Protein AF-A0A3B9TSX3-F1 (afdb_monomer)

Structure (mmCIF, N/CA/C/O backbone):
data_AF-A0A3B9TSX3-F1
#
_entry.id   AF-A0A3B9TSX3-F1
#
loop_
_atom_site.group_PDB
_atom_site.id
_atom_site.type_symbol
_atom_site.label_atom_id
_atom_site.label_alt_id
_atom_site.label_comp_id
_atom_site.label_asym_id
_atom_site.label_entity_id
_atom_site.label_seq_id
_atom_site.pdbx_PDB_ins_code
_atom_site.Cartn_x
_atom_site.Cartn_y
_atom_site.Cartn_z
_atom_site.occupancy
_atom_site.B_iso_or_equiv
_atom_site.auth_seq_id
_atom_site.auth_comp_id
_atom_site.auth_asym_id
_atom_site.auth_atom_id
_atom_site.pdbx_PDB_model_num
ATOM 1 N N . ALA A 1 1 ? -5.958 -3.150 -5.352 1.00 76.81 1 ALA A N 1
ATOM 2 C CA . ALA A 1 1 ? -6.097 -2.657 -3.967 1.00 76.81 1 ALA A CA 1
ATOM 3 C C . ALA A 1 1 ? -7.281 -3.258 -3.204 1.00 76.81 1 ALA A C 1
ATOM 5 O O . ALA A 1 1 ? -7.158 -3.390 -1.999 1.00 76.81 1 ALA A O 1
ATOM 6 N N . LYS A 1 2 ? -8.378 -3.692 -3.854 1.00 88.00 2 LYS A N 1
ATOM 7 C CA . LYS A 1 2 ? -9.576 -4.227 -3.170 1.00 88.00 2 LYS A CA 1
ATOM 8 C C . LYS A 1 2 ? -9.292 -5.251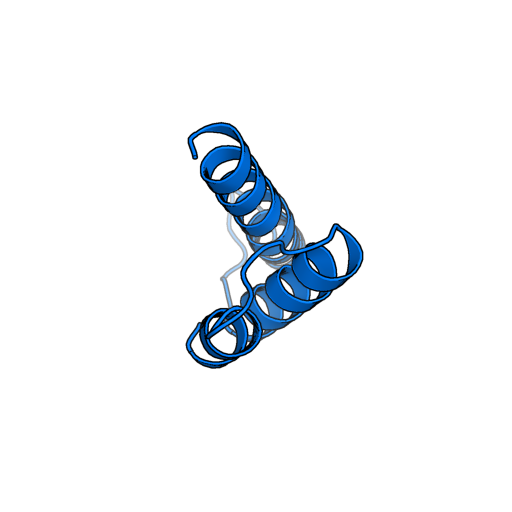 -2.054 1.00 88.00 2 LYS A C 1
ATOM 10 O O . LYS A 1 2 ? -9.874 -5.152 -0.987 1.00 88.00 2 LYS A O 1
ATOM 15 N N . VAL A 1 3 ? -8.342 -6.169 -2.264 1.00 93.31 3 VAL A N 1
ATOM 16 C CA . VAL A 1 3 ? -7.919 -7.144 -1.237 1.00 93.31 3 VAL A CA 1
ATOM 17 C C . VAL A 1 3 ? -7.343 -6.462 0.011 1.00 93.31 3 VAL A C 1
ATOM 19 O O . VAL A 1 3 ? -7.686 -6.842 1.123 1.00 93.31 3 VAL A O 1
ATOM 22 N N . ALA A 1 4 ? -6.500 -5.441 -0.163 1.00 95.44 4 ALA A N 1
ATOM 23 C CA . ALA A 1 4 ? -5.909 -4.680 0.938 1.00 95.44 4 ALA A CA 1
ATOM 24 C C . ALA A 1 4 ? -6.973 -3.888 1.722 1.00 95.44 4 ALA A C 1
ATOM 26 O O . ALA A 1 4 ? -6.927 -3.836 2.946 1.00 95.44 4 ALA A O 1
ATOM 27 N N . GLU A 1 5 ? -7.964 -3.321 1.029 1.00 95.81 5 GLU A N 1
ATOM 28 C CA . GLU A 1 5 ? -9.095 -2.626 1.661 1.00 95.81 5 GLU A CA 1
ATOM 29 C C . GLU A 1 5 ? -9.997 -3.587 2.444 1.00 95.81 5 GLU A C 1
ATOM 31 O O . GLU A 1 5 ? -10.421 -3.280 3.559 1.00 95.81 5 GLU A O 1
ATOM 36 N N . ASP A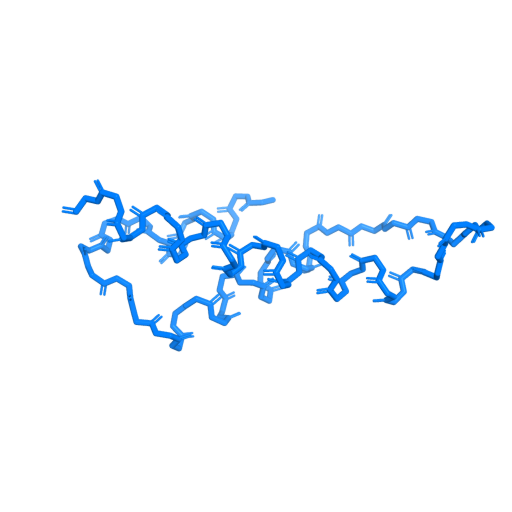 1 6 ? -10.272 -4.769 1.888 1.00 97.25 6 ASP A N 1
ATOM 37 C CA . ASP A 1 6 ? -11.130 -5.764 2.529 1.00 97.25 6 ASP A CA 1
ATOM 38 C C . ASP A 1 6 ? -10.515 -6.315 3.831 1.00 97.25 6 ASP A C 1
ATOM 40 O O . ASP A 1 6 ? -11.264 -6.643 4.749 1.00 97.25 6 ASP A O 1
ATOM 44 N N . LEU A 1 7 ? -9.180 -6.327 3.970 1.00 96.81 7 LEU A N 1
ATOM 45 C CA . LEU A 1 7 ? -8.491 -6.668 5.228 1.00 96.81 7 LEU A CA 1
ATOM 46 C C . LEU A 1 7 ? -8.760 -5.668 6.366 1.00 96.81 7 LEU A C 1
ATOM 48 O O . LEU A 1 7 ? -8.705 -6.046 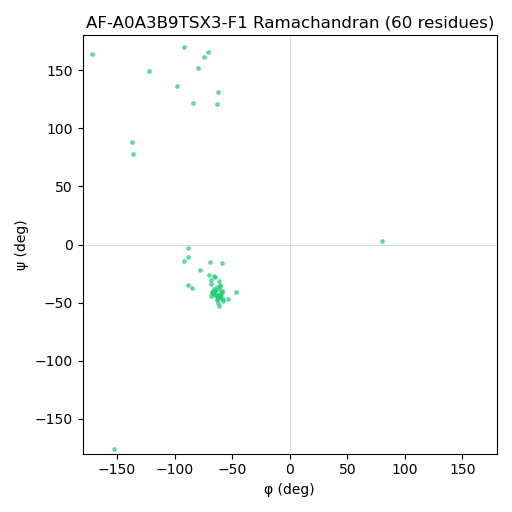7.534 1.00 96.81 7 LEU A O 1
ATOM 52 N N . LEU A 1 8 ? -9.040 -4.402 6.043 1.00 95.94 8 LEU A N 1
ATOM 53 C CA . LEU A 1 8 ? -9.309 -3.345 7.026 1.00 95.94 8 LEU A CA 1
ATOM 54 C C . LEU A 1 8 ? -10.802 -3.196 7.347 1.00 95.94 8 LEU A C 1
ATOM 56 O O . LEU A 1 8 ? -11.175 -2.526 8.312 1.00 95.94 8 LEU A O 1
ATOM 60 N N . AR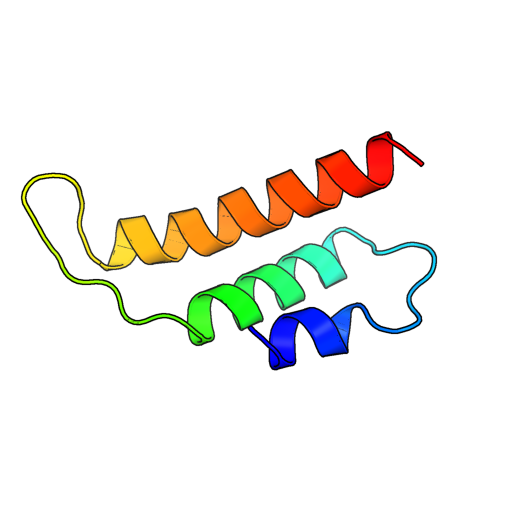G A 1 9 ? -11.684 -3.790 6.539 1.00 95.81 9 ARG A N 1
ATOM 61 C CA . ARG A 1 9 ? -13.129 -3.586 6.644 1.00 95.81 9 ARG A CA 1
ATOM 62 C C . ARG A 1 9 ? -13.658 -4.098 7.989 1.00 95.81 9 ARG A C 1
ATOM 64 O O . ARG A 1 9 ? -13.576 -5.281 8.295 1.00 95.81 9 ARG A O 1
ATOM 71 N N . GLY A 1 10 ? -14.265 -3.199 8.764 1.00 95.12 10 GLY A N 1
ATOM 72 C CA . GLY A 1 10 ? -14.848 -3.519 10.073 1.00 95.12 10 GLY A CA 1
ATOM 73 C C . GLY A 1 10 ? -13.835 -3.602 11.220 1.00 95.12 10 GLY A C 1
ATOM 74 O O . GLY A 1 10 ? -14.231 -3.895 12.346 1.00 95.12 10 GLY A O 1
ATOM 75 N N . VAL A 1 11 ? -12.554 -3.322 10.965 1.00 94.81 11 VAL A N 1
ATOM 76 C CA . VAL A 1 11 ? -11.523 -3.278 12.005 1.00 94.81 11 VAL A CA 1
ATOM 77 C C . VAL A 1 11 ? -11.529 -1.904 12.670 1.00 94.81 11 VAL A C 1
ATOM 79 O O . VAL A 1 11 ? -11.344 -0.887 12.009 1.00 94.81 11 VAL A O 1
ATOM 82 N N . VAL A 1 12 ? -11.741 -1.878 13.987 1.00 88.94 12 VAL A N 1
ATOM 83 C CA . VAL A 1 12 ? -11.826 -0.630 14.769 1.00 88.94 12 VAL A CA 1
ATOM 84 C C . VAL A 1 12 ? -10.446 -0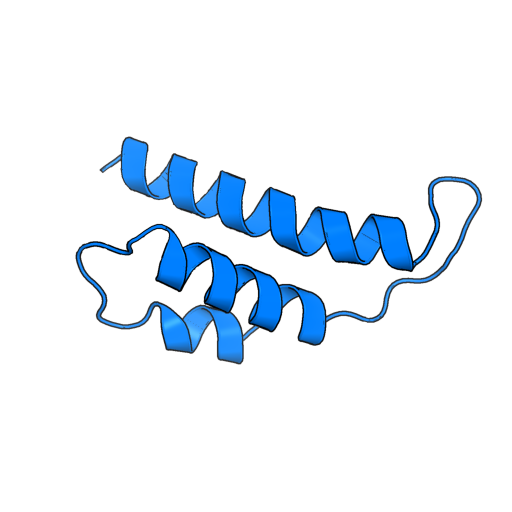.118 15.186 1.00 88.94 12 VAL A C 1
ATOM 86 O O . VAL A 1 12 ? -10.214 1.083 15.192 1.00 88.94 12 VAL A O 1
ATOM 89 N N . SER A 1 13 ? -9.522 -1.022 15.522 1.00 90.69 13 SER A N 1
ATOM 90 C CA . SER A 1 13 ? -8.159 -0.680 15.944 1.00 90.69 13 SER A CA 1
ATOM 91 C C . SER A 1 13 ? -7.163 -1.634 15.273 1.00 90.69 13 SER A C 1
ATOM 93 O O . SER A 1 13 ? -6.899 -2.715 15.799 1.00 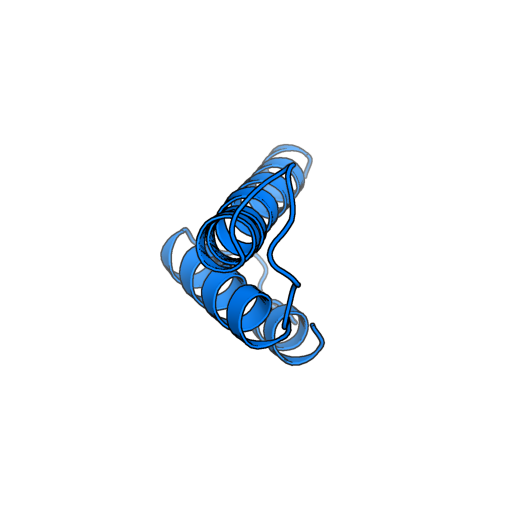90.69 13 SER A O 1
ATOM 95 N N . PRO A 1 14 ? -6.690 -1.300 14.057 1.00 94.25 14 PRO A N 1
ATOM 96 C CA . PRO A 1 14 ? -5.663 -2.061 13.356 1.00 94.25 14 PRO A CA 1
ATOM 97 C C . PRO A 1 14 ? -4.349 -2.058 14.139 1.00 94.25 14 PRO A C 1
ATOM 99 O O . PRO A 1 14 ? -3.867 -0.998 14.535 1.00 94.25 14 PRO A O 1
ATOM 102 N N . ASP A 1 15 ? -3.755 -3.234 14.328 1.00 95.50 15 ASP A N 1
ATOM 103 C CA . ASP A 1 15 ? -2.419 -3.369 14.902 1.00 95.50 15 ASP A CA 1
ATOM 104 C C . ASP A 1 15 ? -1.334 -3.396 13.814 1.00 95.50 15 ASP A C 1
ATOM 106 O O . ASP A 1 15 ? -1.607 -3.505 12.617 1.00 95.50 15 ASP A O 1
ATOM 110 N N . GLU A 1 16 ? -0.072 -3.315 14.234 1.00 95.81 16 GLU A N 1
ATOM 111 C CA . GLU A 1 16 ? 1.071 -3.293 13.316 1.00 95.81 16 GLU A CA 1
ATOM 112 C C . GLU A 1 16 ? 1.166 -4.575 12.463 1.00 95.81 16 GLU A C 1
ATOM 114 O O . GLU A 1 16 ? 1.565 -4.524 11.302 1.00 95.81 16 GLU A O 1
ATOM 119 N N . SER A 1 17 ? 0.727 -5.726 12.992 1.00 97.38 17 SER A N 1
ATOM 120 C CA . SER A 1 17 ? 0.693 -6.979 12.227 1.00 97.38 17 SER A CA 1
ATOM 121 C C . SER A 1 17 ? -0.317 -6.923 11.081 1.00 97.38 17 SER A C 1
ATOM 123 O O . SER A 1 17 ? -0.040 -7.418 9.985 1.00 97.38 17 SER A O 1
ATOM 125 N N . LEU A 1 18 ? -1.487 -6.324 11.309 1.00 97.31 18 LEU A N 1
ATOM 126 C CA . LEU A 1 18 ? -2.475 -6.109 10.265 1.00 97.31 18 LEU A CA 1
ATOM 127 C C . LEU A 1 18 ? -1.975 -5.099 9.230 1.00 97.31 18 LEU A C 1
ATOM 129 O O . LEU A 1 18 ? -2.160 -5.335 8.037 1.00 97.31 18 LEU A O 1
ATOM 133 N N . LEU A 1 19 ? -1.308 -4.021 9.655 1.00 97.75 19 LEU A N 1
ATOM 134 C CA . LEU A 1 19 ? -0.725 -3.049 8.726 1.00 97.75 19 LEU A CA 1
ATOM 135 C C . LEU A 1 19 ? 0.291 -3.698 7.777 1.00 97.75 19 LEU A C 1
ATOM 137 O O . LEU A 1 19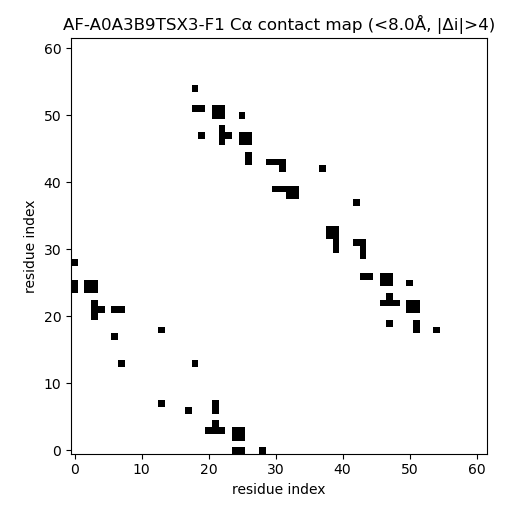 ? 0.272 -3.397 6.583 1.00 97.75 19 LEU A O 1
ATOM 141 N N . GLU A 1 20 ? 1.114 -4.630 8.266 1.00 98.31 20 GLU A N 1
ATOM 142 C CA . GLU A 1 20 ? 2.049 -5.374 7.413 1.00 98.31 20 GLU A CA 1
ATOM 143 C C . GLU A 1 20 ? 1.311 -6.227 6.369 1.00 98.31 20 GLU A C 1
ATOM 145 O O . GLU A 1 20 ? 1.606 -6.141 5.179 1.00 98.31 20 GLU A O 1
ATOM 150 N N . LYS A 1 21 ? 0.262 -6.961 6.766 1.00 98.19 21 LYS A N 1
ATOM 151 C CA . LYS A 1 21 ? -0.550 -7.766 5.828 1.00 98.19 21 LYS A CA 1
ATOM 152 C C . LYS A 1 21 ? -1.239 -6.914 4.764 1.00 98.19 21 LYS A C 1
ATOM 154 O O . LYS A 1 21 ? -1.347 -7.317 3.605 1.00 98.19 21 LYS A O 1
ATOM 159 N N . VAL A 1 22 ? -1.725 -5.735 5.145 1.00 98.31 22 VAL A N 1
ATOM 160 C CA . VAL A 1 22 ? -2.347 -4.786 4.213 1.00 98.31 22 VAL A CA 1
ATOM 161 C C . VAL A 1 22 ? -1.311 -4.255 3.224 1.00 98.31 22 VAL A C 1
ATOM 163 O O . VAL A 1 22 ? -1.594 -4.173 2.027 1.00 98.31 22 VAL A O 1
ATOM 166 N N . ALA A 1 23 ? -0.102 -3.947 3.696 1.00 98.31 23 ALA A N 1
ATOM 167 C 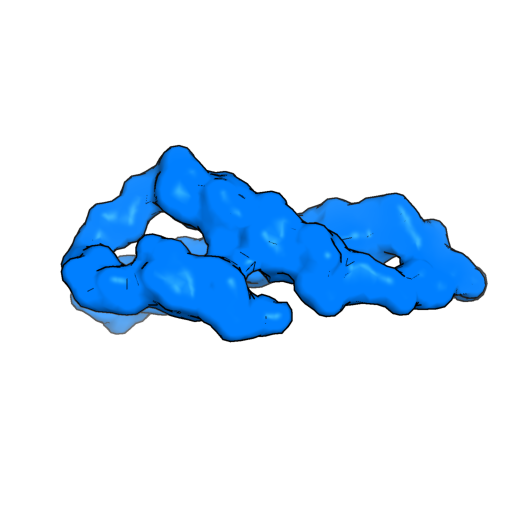CA . ALA A 1 23 ? 1.008 -3.521 2.854 1.00 98.31 23 ALA A CA 1
ATOM 168 C C . ALA A 1 23 ? 1.422 -4.615 1.860 1.00 98.31 23 ALA A C 1
ATOM 170 O O . ALA A 1 23 ? 1.546 -4.338 0.668 1.00 98.31 23 ALA A O 1
ATOM 171 N N . GLU A 1 24 ? 1.550 -5.863 2.311 1.00 98.44 24 GLU A N 1
ATOM 172 C CA . GLU A 1 24 ? 1.807 -7.028 1.456 1.00 98.44 24 GLU A CA 1
ATOM 173 C C . GLU A 1 24 ? 0.728 -7.201 0.380 1.00 98.44 24 GLU A C 1
ATOM 175 O O . GLU A 1 24 ? 1.041 -7.343 -0.807 1.00 98.44 24 GLU A O 1
ATOM 180 N N . ALA A 1 25 ? -0.549 -7.108 0.760 1.00 98.38 25 ALA A N 1
ATOM 181 C CA . ALA A 1 25 ? -1.661 -7.183 -0.182 1.00 98.38 25 ALA A CA 1
ATOM 182 C C . ALA A 1 25 ? -1.643 -6.030 -1.203 1.00 98.38 25 ALA A C 1
ATOM 184 O O . ALA A 1 25 ? -1.973 -6.232 -2.376 1.00 98.38 25 ALA A O 1
ATOM 185 N N . ALA A 1 26 ? -1.245 -4.823 -0.788 1.00 98.31 26 ALA A N 1
ATOM 186 C CA . ALA A 1 26 ? -1.094 -3.675 -1.676 1.00 98.31 26 ALA A CA 1
ATOM 187 C C . ALA A 1 26 ? 0.075 -3.862 -2.658 1.00 98.31 26 ALA A C 1
ATOM 189 O O . ALA A 1 26 ? -0.098 -3.631 -3.857 1.00 98.31 26 ALA A O 1
ATOM 190 N N . MET A 1 27 ? 1.225 -4.348 -2.180 1.00 98.38 27 MET A N 1
ATOM 191 C CA . MET A 1 27 ? 2.387 -4.686 -3.010 1.00 98.38 27 MET A CA 1
ATOM 192 C C . MET A 1 27 ? 2.046 -5.741 -4.070 1.00 98.38 27 MET A C 1
ATOM 194 O O . MET A 1 27 ? 2.439 -5.602 -5.225 1.00 98.38 27 MET A O 1
ATOM 198 N N . ALA A 1 28 ? 1.256 -6.757 -3.715 1.00 98.06 28 ALA A N 1
ATOM 199 C CA . ALA A 1 28 ? 0.820 -7.800 -4.646 1.00 98.06 28 ALA A CA 1
ATOM 200 C C . ALA A 1 28 ? -0.167 -7.305 -5.725 1.00 98.06 28 ALA A C 1
ATOM 202 O O . ALA A 1 28 ? -0.400 -7.998 -6.713 1.00 98.06 28 ALA A O 1
ATOM 203 N N . CYS A 1 29 ? -0.759 -6.117 -5.557 1.00 97.38 29 CYS A N 1
ATOM 204 C CA . CYS A 1 29 ? -1.713 -5.541 -6.507 1.00 97.38 29 CYS A CA 1
ATOM 205 C C . CYS A 1 29 ? -1.065 -4.702 -7.621 1.00 97.38 29 CYS A C 1
ATOM 207 O O . CYS A 1 29 ? -1.801 -4.167 -8.453 1.00 97.38 29 CYS A O 1
ATOM 209 N N . VAL A 1 30 ? 0.258 -4.515 -7.618 1.00 96.88 30 VAL A N 1
ATOM 210 C CA . VAL A 1 30 ? 0.949 -3.608 -8.546 1.00 96.88 30 VAL A CA 1
ATOM 211 C C . VAL A 1 30 ? 2.007 -4.327 -9.380 1.00 96.88 30 VAL A C 1
ATOM 213 O O . VAL A 1 30 ? 2.645 -5.272 -8.924 1.00 96.88 30 VAL A O 1
ATOM 216 N N . ASP A 1 31 ? 2.231 -3.832 -10.597 1.00 97.81 31 ASP A N 1
ATOM 217 C CA . ASP A 1 31 ? 3.314 -4.283 -11.477 1.00 97.81 31 ASP A CA 1
ATOM 218 C C . ASP A 1 31 ? 4.012 -3.079 -12.140 1.00 97.81 31 ASP A C 1
ATOM 220 O O . ASP A 1 31 ? 3.695 -2.704 -13.270 1.00 97.81 31 ASP A O 1
ATOM 224 N N . PRO A 1 32 ? 4.891 -2.369 -11.407 1.00 97.75 32 PRO A N 1
ATOM 225 C CA . PRO A 1 32 ? 5.536 -1.166 -11.917 1.00 97.75 32 PRO A CA 1
ATOM 226 C C . PRO A 1 32 ? 6.713 -1.483 -12.852 1.00 97.75 32 PRO A C 1
ATOM 228 O O . PRO A 1 32 ? 7.420 -2.475 -12.691 1.00 97.75 32 PRO A O 1
ATOM 231 N N . ILE A 1 33 ? 6.989 -0.571 -13.788 1.00 98.31 33 ILE A N 1
ATOM 232 C CA . ILE A 1 33 ? 8.168 -0.640 -14.665 1.00 98.31 33 ILE A CA 1
ATOM 233 C C . ILE A 1 33 ? 9.472 -0.359 -13.899 1.00 98.31 33 ILE A C 1
ATOM 235 O O . ILE A 1 33 ? 9.455 0.245 -12.825 1.00 98.31 33 ILE A O 1
ATOM 239 N N . THR A 1 34 ? 10.617 -0.681 -14.500 1.00 98.62 34 THR A N 1
ATOM 240 C CA . THR A 1 34 ? 11.944 -0.150 -14.124 1.00 98.62 34 THR A CA 1
ATOM 241 C C . THR A 1 34 ? 12.312 1.002 -15.062 1.00 98.62 34 THR A C 1
ATOM 243 O O . THR A 1 34 ? 12.100 0.903 -16.266 1.00 98.62 34 THR A O 1
ATOM 246 N N . ASP A 1 35 ? 12.846 2.098 -14.523 1.00 98.38 35 ASP A N 1
ATOM 247 C CA . ASP A 1 35 ? 13.291 3.262 -15.298 1.00 98.38 35 ASP A CA 1
ATOM 248 C C . ASP A 1 35 ? 14.412 4.011 -14.557 1.00 98.38 35 ASP A C 1
ATOM 250 O O . ASP A 1 35 ? 14.850 3.603 -13.483 1.00 98.38 35 ASP A O 1
ATOM 254 N N . VAL A 1 36 ? 14.855 5.141 -15.112 1.00 98.25 36 VAL A N 1
ATOM 255 C CA . VAL A 1 36 ? 15.921 5.982 -14.536 1.00 98.25 36 VAL A CA 1
ATOM 256 C C . VAL A 1 36 ? 15.632 6.505 -13.123 1.00 98.25 36 VAL A C 1
ATOM 258 O O . VAL A 1 36 ? 16.549 6.977 -12.459 1.00 98.25 36 VAL A O 1
ATOM 261 N N . ARG A 1 37 ? 14.377 6.465 -12.660 1.00 97.50 37 ARG A N 1
ATOM 262 C CA . ARG A 1 37 ? 13.992 6.964 -11.334 1.00 97.50 37 ARG A CA 1
ATOM 263 C C . ARG A 1 37 ? 14.122 5.894 -10.257 1.00 97.50 37 ARG A C 1
ATOM 265 O O . ARG A 1 37 ? 14.415 6.243 -9.121 1.00 97.50 37 ARG A O 1
ATOM 272 N N . ALA A 1 38 ? 13.850 4.630 -10.590 1.00 98.06 38 ALA A N 1
ATOM 273 C CA . ALA A 1 38 ? 13.963 3.503 -9.665 1.00 98.06 38 ALA A CA 1
ATOM 274 C C . ALA A 1 38 ? 13.787 2.143 -10.360 1.00 98.06 38 ALA A C 1
ATOM 276 O O . ALA A 1 38 ? 13.224 2.044 -11.453 1.00 98.06 38 ALA A O 1
ATOM 277 N N . SER A 1 39 ? 14.201 1.073 -9.677 1.00 98.75 39 SER A N 1
ATOM 278 C CA . SER A 1 39 ? 13.849 -0.292 -10.066 1.00 98.75 39 SER A CA 1
ATOM 279 C C . SER A 1 39 ? 12.395 -0.632 -9.727 1.00 98.75 39 SER A C 1
ATOM 281 O O . SER A 1 39 ? 11.758 0.007 -8.881 1.00 98.75 39 SER A O 1
ATOM 283 N N . ARG A 1 40 ? 11.876 -1.676 -10.377 1.00 98.50 40 ARG A N 1
ATOM 284 C CA . ARG A 1 40 ? 10.592 -2.302 -10.053 1.00 98.50 40 ARG A CA 1
ATOM 285 C C . ARG A 1 40 ? 10.522 -2.705 -8.579 1.00 98.50 40 ARG A C 1
ATOM 287 O O . ARG A 1 40 ? 9.544 -2.386 -7.912 1.00 98.50 40 ARG A O 1
ATOM 294 N N . GLU A 1 41 ? 11.565 -3.346 -8.056 1.00 98.50 41 GLU A N 1
ATOM 295 C CA . GLU A 1 41 ? 11.632 -3.844 -6.675 1.00 98.50 41 GLU A CA 1
ATOM 296 C C . GLU A 1 41 ? 11.550 -2.698 -5.666 1.00 98.50 41 GLU A C 1
ATOM 298 O O . GLU A 1 41 ? 10.800 -2.785 -4.697 1.00 98.50 41 GLU A O 1
ATOM 303 N N . TYR A 1 42 ? 12.262 -1.596 -5.924 1.00 98.50 42 TYR A N 1
ATOM 304 C CA . TYR A 1 42 ? 12.195 -0.408 -5.078 1.00 98.50 42 TYR A CA 1
ATOM 305 C C . TYR A 1 42 ? 10.807 0.241 -5.108 1.00 98.50 42 TYR A C 1
ATOM 307 O O . TYR A 1 42 ? 10.291 0.680 -4.085 1.00 98.50 42 TYR A O 1
ATOM 315 N N . ARG A 1 43 ? 10.157 0.295 -6.277 1.00 98.69 43 ARG A N 1
ATOM 316 C CA . ARG A 1 43 ? 8.792 0.828 -6.363 1.00 98.69 43 ARG A CA 1
ATOM 317 C C . ARG A 1 43 ? 7.789 -0.033 -5.605 1.00 98.69 43 ARG A C 1
ATOM 319 O O . ARG A 1 43 ? 6.926 0.522 -4.933 1.00 98.69 43 ARG A O 1
ATOM 326 N N . ILE A 1 44 ? 7.918 -1.357 -5.675 1.00 98.62 44 ILE A N 1
ATOM 327 C CA . ILE A 1 44 ? 7.076 -2.281 -4.906 1.00 98.62 44 ILE A CA 1
ATOM 328 C C . ILE A 1 44 ? 7.306 -2.087 -3.406 1.00 98.62 44 ILE A C 1
ATOM 330 O O . ILE A 1 44 ? 6.335 -1.909 -2.676 1.00 98.62 44 ILE A O 1
ATOM 334 N N . SER A 1 45 ? 8.559 -2.030 -2.942 1.00 98.56 45 SER A N 1
ATOM 335 C CA . SER A 1 45 ? 8.827 -1.806 -1.516 1.00 98.56 45 SER A CA 1
ATOM 336 C C . SER A 1 45 ? 8.273 -0.463 -1.027 1.00 98.56 45 SER A C 1
ATOM 338 O O . SER A 1 45 ? 7.723 -0.388 0.071 1.00 98.56 45 SER A O 1
ATOM 340 N N . MET A 1 46 ? 8.315 0.584 -1.861 1.00 98.56 46 MET A N 1
ATOM 341 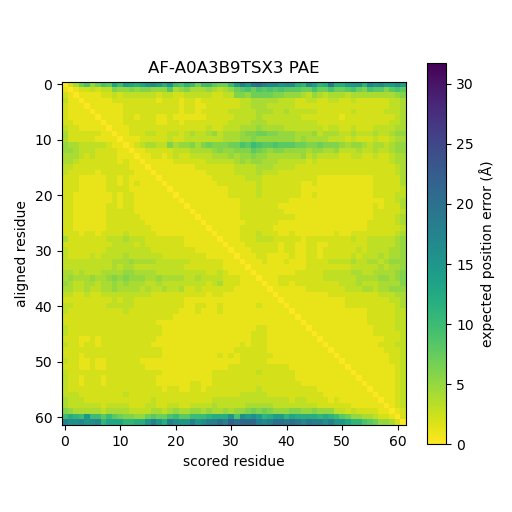C CA . MET A 1 46 ? 7.695 1.876 -1.540 1.00 98.56 46 MET A CA 1
ATOM 342 C C . MET A 1 46 ? 6.180 1.854 -1.499 1.00 98.56 46 MET A C 1
ATOM 344 O O . MET A 1 46 ? 5.610 2.577 -0.685 1.00 98.56 46 MET A O 1
ATOM 348 N N . VAL A 1 47 ? 5.512 1.009 -2.282 1.00 98.50 47 VAL A N 1
ATOM 349 C CA . VAL A 1 47 ? 4.072 0.792 -2.098 1.00 98.50 47 VAL A CA 1
ATOM 350 C C . VAL A 1 47 ? 3.794 0.253 -0.694 1.00 98.50 47 VAL A C 1
ATOM 352 O O . VAL A 1 47 ? 2.903 0.775 -0.026 1.00 98.50 47 VAL A O 1
ATOM 355 N N . GLY A 1 48 ? 4.576 -0.714 -0.206 1.00 98.31 48 GLY A N 1
ATOM 356 C CA . GLY A 1 48 ? 4.426 -1.239 1.154 1.00 98.31 48 GLY A CA 1
ATOM 357 C C . GLY A 1 48 ? 4.650 -0.174 2.233 1.00 98.31 48 GLY A C 1
ATOM 358 O O . GLY A 1 48 ? 3.775 0.063 3.068 1.00 98.31 48 GLY A O 1
ATOM 359 N N . GLU A 1 49 ? 5.783 0.528 2.185 1.00 98.56 49 GLU A N 1
ATOM 360 C CA . GLU A 1 49 ? 6.129 1.544 3.190 1.00 98.56 49 GLU A CA 1
ATOM 361 C C . GLU A 1 49 ? 5.156 2.727 3.212 1.00 98.56 49 GLU A C 1
ATOM 363 O O . GLU A 1 49 ? 4.704 3.143 4.282 1.00 98.56 49 GLU A O 1
ATOM 368 N N . LEU A 1 50 ? 4.778 3.251 2.042 1.00 98.56 50 LEU A N 1
ATOM 369 C CA . LEU A 1 50 ? 3.834 4.365 1.961 1.00 98.56 50 LEU A CA 1
ATOM 370 C C . LEU A 1 50 ? 2.425 3.951 2.393 1.00 98.56 50 LEU A C 1
ATOM 372 O O . LEU A 1 50 ? 1.739 4.755 3.019 1.00 98.56 50 LEU A O 1
ATOM 376 N N . THR A 1 51 ? 2.012 2.706 2.131 1.00 98.25 51 THR A N 1
ATOM 377 C CA . THR A 1 51 ? 0.731 2.175 2.624 1.00 98.25 51 THR A CA 1
ATOM 378 C C . THR A 1 51 ? 0.710 2.154 4.151 1.00 98.25 51 THR A C 1
ATOM 380 O O . THR A 1 51 ? -0.202 2.718 4.754 1.00 98.25 51 THR A O 1
ATOM 383 N N . LYS A 1 52 ? 1.742 1.587 4.796 1.00 97.75 52 LYS A N 1
ATOM 384 C CA . LYS A 1 52 ? 1.843 1.569 6.266 1.00 97.75 52 LYS A CA 1
ATOM 385 C C . LYS A 1 52 ? 1.877 2.978 6.840 1.00 97.75 52 LYS A C 1
ATOM 387 O O . LYS A 1 52 ? 1.146 3.271 7.781 1.00 97.75 52 LYS A O 1
ATOM 392 N N . LYS A 1 53 ? 2.687 3.867 6.258 1.00 98.00 53 LYS A N 1
ATOM 393 C CA . LYS A 1 53 ? 2.779 5.265 6.693 1.00 98.00 53 LYS A CA 1
ATOM 394 C C . LYS A 1 53 ? 1.422 5.968 6.625 1.00 98.00 53 LYS A C 1
ATOM 396 O O . LYS A 1 53 ? 1.019 6.573 7.610 1.00 98.00 53 LYS A O 1
ATOM 401 N N . ALA A 1 54 ? 0.712 5.846 5.504 1.00 97.06 54 ALA A N 1
ATOM 402 C CA . ALA A 1 54 ? -0.602 6.457 5.333 1.00 97.06 54 ALA A CA 1
ATOM 403 C C . ALA A 1 54 ? -1.617 5.932 6.359 1.00 97.06 54 ALA A C 1
ATOM 405 O O . ALA A 1 54 ? -2.356 6.718 6.943 1.00 97.06 54 ALA A O 1
ATOM 406 N N . LEU A 1 55 ? -1.624 4.621 6.626 1.00 95.69 55 LEU A N 1
ATOM 407 C CA . LEU A 1 55 ? -2.518 4.029 7.623 1.00 95.69 55 LEU A CA 1
ATOM 408 C C . LEU A 1 55 ? -2.192 4.502 9.042 1.00 95.69 55 LEU A C 1
ATOM 410 O O . LEU A 1 55 ? -3.111 4.870 9.767 1.00 95.69 55 LEU A O 1
ATOM 414 N N . ARG A 1 56 ? -0.909 4.567 9.424 1.00 95.56 56 ARG A N 1
ATOM 415 C CA . ARG A 1 56 ? -0.505 5.125 10.727 1.00 95.56 56 ARG A CA 1
ATOM 416 C C . ARG A 1 56 ? -0.923 6.589 10.862 1.00 95.56 56 ARG A C 1
ATOM 418 O O . ARG A 1 56 ? -1.525 6.946 11.865 1.00 95.56 56 ARG A O 1
ATOM 425 N N . GLU A 1 57 ? -0.715 7.404 9.827 1.00 95.81 57 GLU A N 1
ATOM 426 C CA . GLU A 1 57 ? -1.182 8.797 9.823 1.00 95.81 57 GLU A CA 1
ATOM 427 C C . GLU A 1 57 ? -2.710 8.908 9.962 1.00 95.81 57 GLU A C 1
ATOM 429 O O . GLU A 1 57 ? -3.200 9.840 10.596 1.00 95.81 57 GLU A O 1
ATOM 434 N N . CYS A 1 58 ? -3.483 7.980 9.389 1.00 93.56 58 CYS A N 1
ATOM 435 C CA . CYS A 1 58 ? -4.930 7.931 9.598 1.00 93.56 58 CYS A CA 1
ATOM 436 C C . CYS A 1 58 ? -5.290 7.572 11.045 1.00 93.56 58 CYS A C 1
ATOM 438 O O . CYS A 1 58 ? -6.193 8.192 11.597 1.00 93.56 58 CYS A O 1
ATOM 440 N N . LEU A 1 59 ? -4.590 6.613 11.656 1.00 91.44 59 LEU A N 1
ATOM 441 C CA . LEU A 1 59 ? -4.824 6.186 13.040 1.00 91.44 59 LEU A CA 1
ATOM 442 C C . LEU A 1 59 ? -4.407 7.232 14.078 1.00 91.44 59 LEU A C 1
ATOM 444 O O . LEU A 1 59 ? -4.958 7.249 15.165 1.00 91.44 59 LEU A O 1
ATOM 448 N N . GLU A 1 60 ? -3.449 8.102 13.764 1.00 90.88 60 GLU A N 1
ATOM 449 C CA . GLU A 1 60 ? -3.050 9.203 14.652 1.00 90.88 60 GLU A CA 1
ATOM 450 C C . GLU A 1 60 ? -4.025 10.390 14.616 1.00 90.88 60 GLU A C 1
ATOM 452 O O . GLU A 1 60 ? -4.041 11.216 15.529 1.00 90.88 60 GLU A O 1
ATOM 457 N N . ARG A 1 61 ? -4.816 10.520 13.543 1.00 83.69 61 ARG A N 1
ATOM 458 C CA . ARG A 1 61 ? -5.741 11.648 13.336 1.00 83.69 61 ARG A CA 1
ATOM 459 C C . ARG A 1 61 ? -7.130 11.434 13.945 1.00 83.69 61 ARG A C 1
ATOM 461 O O . ARG A 1 61 ? -7.900 12.396 13.970 1.00 83.69 61 ARG A O 1
ATOM 468 N N . PHE A 1 62 ? -7.453 10.224 14.395 1.00 58.62 62 PHE A N 1
ATOM 469 C CA . PHE A 1 62 ? -8.759 9.830 14.933 1.00 58.62 62 PHE A CA 1
ATOM 470 C C . PHE A 1 62 ? -8.598 9.028 16.222 1.00 58.62 62 PHE A C 1
ATOM 472 O O . PHE A 1 62 ? -9.555 9.054 17.027 1.00 58.62 62 PHE A O 1
#

Radius of gyration: 12.65 Å; Cα contacts (8 Å, |Δi|>4): 46; chains: 1; bounding box: 31×19×31 Å

Solvent-accessible surface area (backbone atoms only — not comparable to full-atom values): 3615 Å² total; per-residue (Å²): 83,68,72,24,54,59,75,50,63,90,59,90,78,83,49,74,71,53,42,52,54,32,13,52,40,41,32,74,58,61,86,68,71,67,55,100,88,44,48,34,68,58,52,40,52,47,47,25,53,51,46,38,50,52,52,51,56,54,63,74,74,107

Sequence (62 aa):
AKVAEDLLRGVVSPDESLLEKVAEAAMACVDPITDVRASREYRISMVGELTKKALRECLERF

Nearest PDB structures (foldseek):
  1ffv-assembly1_F  TM=9.457E-01  e=6.896E-02  Hydrogenophaga pseudoflava
  1ffu-assembly1_F  TM=9.441E-01  e=7.838E-02  Hydrogenophaga pseudoflava
  7dqx-assembly1_E  TM=9.190E-01  e=1.921E-01  Paenarthrobacter nicotinovorans
  8uem-assembly1_E  TM=8.337E-01  e=1.013E-01  Mycolicibacterium smegmatis MC2 155
  1n60-assembly1_C  TM=8.072E-01  e=1.151E-01  Afipia carboxidovorans OM5

Secondary structure (DSSP, 8-state):
-HHHHHHHTT-SS--HHHHHHHHHHHHTT--PPPBTTB-HHHHHHHHHHHHHHHHHHHHH--

pLDDT: mean 95.57, std 6.09, range [58.62, 98.75]

Foldseek 3Di:
DVVLVVLCPPPPDDDPVSLQVSLVVQLVVDQDPADPVHHRVVVSVCSSVVSSVVVVVVVVVD

Mean predicted aligned error: 2.63 Å